Protein AF-A0A3E1EJY4-F1 (afdb_monomer_lite)

Secondary structure (DSSP, 8-state):
--HHHHHHHHHHHHTSTTEEEEE--EEPPTT-SSPEEEEEEEES-GGGHHHHHHHHHHHHHHHSPTT---EEEEEEGGGS-TTT--GGGEEEEPPP-PPPTT--

Sequence (104 aa):
MSDVIADALGQVVAQVPGICEAYIPQCFIEGDTEARQVLVIGVETKEKIPEIMPDLMGKMRLALPGGVLMDILPYASVDLPNEARVAKCHIFGAPVKSKPWWKF

Radius of gyration: 14.59 Å; chains: 1; bounding box: 47×26×30 Å

pLDDT: mean 84.08, std 11.06, range [53.5, 95.5]

Structure (mmCIF, N/CA/C/O backbone):
data_AF-A0A3E1EJY4-F1
#
_entry.id   AF-A0A3E1EJY4-F1
#
loop_
_atom_site.group_PDB
_atom_site.id
_atom_site.type_symbol
_atom_site.label_atom_id
_atom_site.label_alt_id
_atom_site.label_comp_id
_atom_site.label_asym_id
_atom_site.label_entity_id
_atom_site.label_seq_id
_atom_site.pdbx_PDB_ins_code
_atom_site.Cartn_x
_atom_site.Cartn_y
_atom_site.Cartn_z
_atom_site.occupancy
_atom_site.B_iso_or_equiv
_atom_site.auth_seq_id
_atom_site.auth_comp_id
_atom_site.auth_asym_id
_atom_site.auth_atom_id
_atom_site.pdbx_PDB_model_num
ATOM 1 N N . MET A 1 1 ? 8.411 -6.627 -12.303 1.00 57.19 1 MET A N 1
ATOM 2 C CA . MET A 1 1 ? 8.098 -7.344 -11.050 1.00 57.19 1 MET A CA 1
ATOM 3 C C . MET A 1 1 ? 7.453 -8.663 -11.412 1.00 57.19 1 MET A C 1
ATOM 5 O O . MET A 1 1 ? 6.668 -8.659 -12.350 1.00 57.19 1 MET A O 1
ATOM 9 N N . SER A 1 2 ? 7.788 -9.768 -10.745 1.00 65.19 2 SER A N 1
ATOM 10 C CA . SER A 1 2 ? 6.988 -10.985 -10.902 1.00 65.19 2 SER A CA 1
ATOM 11 C C . SER A 1 2 ? 5.650 -10.799 -10.187 1.00 65.19 2 SER A C 1
ATOM 13 O O . SER A 1 2 ? 5.618 -10.191 -9.114 1.00 65.19 2 SER A O 1
ATOM 15 N N . ASP A 1 3 ? 4.570 -11.343 -10.747 1.00 74.62 3 ASP A N 1
ATOM 16 C CA . ASP A 1 3 ? 3.231 -11.311 -10.132 1.00 74.62 3 ASP A CA 1
ATOM 17 C C . ASP A 1 3 ? 3.259 -11.844 -8.686 1.00 74.62 3 ASP A C 1
ATOM 19 O O . ASP A 1 3 ? 2.593 -11.321 -7.801 1.00 74.62 3 ASP A O 1
ATOM 23 N N . VAL A 1 4 ? 4.178 -12.774 -8.407 1.00 79.88 4 VAL A N 1
ATOM 24 C CA . VAL A 1 4 ? 4.451 -13.339 -7.077 1.00 79.88 4 VAL A CA 1
ATOM 25 C C . VAL A 1 4 ? 4.790 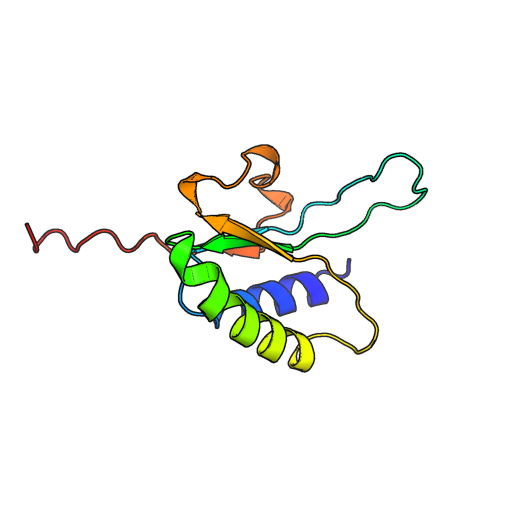-12.278 -6.019 1.00 79.88 4 VAL A C 1
ATOM 27 O O . VAL A 1 4 ? 4.343 -12.390 -4.881 1.00 79.88 4 VAL A O 1
ATOM 30 N N . ILE A 1 5 ? 5.583 -11.252 -6.355 1.00 82.06 5 ILE A N 1
ATOM 31 C CA . ILE A 1 5 ? 5.947 -10.202 -5.387 1.00 82.06 5 ILE A CA 1
ATOM 32 C C . ILE A 1 5 ? 4.757 -9.270 -5.141 1.00 82.06 5 ILE A C 1
ATOM 34 O O . ILE A 1 5 ? 4.526 -8.877 -3.999 1.00 82.06 5 ILE A O 1
ATOM 38 N N . ALA A 1 6 ? 3.990 -8.937 -6.182 1.00 83.88 6 ALA A N 1
ATOM 39 C CA . ALA A 1 6 ? 2.795 -8.108 -6.043 1.00 83.88 6 ALA A CA 1
ATOM 40 C C . ALA A 1 6 ? 1.729 -8.804 -5.179 1.00 83.88 6 ALA A C 1
ATOM 42 O O . ALA A 1 6 ? 1.174 -8.176 -4.278 1.00 83.88 6 ALA A O 1
ATOM 43 N N . ASP A 1 7 ? 1.522 -10.107 -5.377 1.00 86.50 7 ASP A N 1
ATOM 44 C CA . ASP A 1 7 ? 0.605 -10.918 -4.572 1.00 86.50 7 ASP A CA 1
ATOM 45 C C . ASP A 1 7 ? 1.061 -11.018 -3.112 1.00 86.50 7 ASP A C 1
ATOM 47 O O . ASP A 1 7 ? 0.259 -10.833 -2.193 1.00 86.50 7 ASP A O 1
ATOM 51 N N . ALA A 1 8 ? 2.357 -11.254 -2.875 1.00 88.81 8 ALA A N 1
ATOM 52 C CA . ALA A 1 8 ? 2.918 -11.291 -1.526 1.00 88.81 8 ALA A CA 1
ATOM 53 C C . ALA A 1 8 ? 2.733 -9.947 -0.803 1.00 88.81 8 ALA A C 1
ATOM 55 O O . ALA A 1 8 ? 2.331 -9.913 0.361 1.00 88.81 8 ALA A O 1
ATOM 56 N N . LEU A 1 9 ? 2.967 -8.832 -1.500 1.00 90.62 9 LEU A N 1
ATOM 57 C CA . LEU A 1 9 ? 2.724 -7.493 -0.968 1.00 90.62 9 LEU A CA 1
ATOM 58 C C . LEU A 1 9 ? 1.244 -7.272 -0.665 1.00 90.62 9 LEU A C 1
ATOM 60 O O . LEU A 1 9 ? 0.931 -6.813 0.431 1.00 90.62 9 LEU A O 1
ATOM 64 N N . GLY A 1 10 ? 0.349 -7.658 -1.578 1.00 90.88 10 GLY A N 1
ATOM 65 C CA . GLY A 1 10 ? -1.102 -7.610 -1.388 1.00 90.88 10 GLY A CA 1
ATOM 66 C C . GLY A 1 10 ? -1.551 -8.363 -0.132 1.00 90.88 10 GLY A C 1
ATOM 67 O O . GLY A 1 10 ? -2.323 -7.843 0.675 1.00 90.88 10 GLY A O 1
ATOM 68 N N . GLN A 1 11 ? -1.006 -9.559 0.097 1.00 91.62 11 GLN A N 1
ATOM 69 C CA . GLN A 1 11 ? -1.286 -10.344 1.301 1.00 91.62 11 GLN A CA 1
ATOM 70 C C . GLN A 1 11 ? -0.744 -9.697 2.576 1.00 91.62 11 GLN A C 1
ATOM 72 O O . GLN A 1 11 ? -1.412 -9.745 3.609 1.00 91.62 11 GLN A O 1
ATOM 77 N N . VAL A 1 12 ? 0.448 -9.101 2.525 1.00 93.38 12 VAL A N 1
ATOM 78 C CA . VAL A 1 12 ? 1.040 -8.410 3.675 1.00 93.38 12 VAL A CA 1
ATOM 79 C C . VAL A 1 12 ? 0.206 -7.195 4.059 1.00 93.38 12 VAL A C 1
ATOM 81 O O . VAL A 1 12 ? -0.175 -7.076 5.223 1.00 93.38 12 VAL A O 1
ATOM 84 N N . VAL A 1 13 ? -0.119 -6.319 3.103 1.00 94.38 13 VAL A N 1
ATOM 85 C CA . VAL A 1 13 ? -0.891 -5.100 3.393 1.00 94.38 13 VAL A CA 1
ATOM 86 C C . VAL A 1 13 ? -2.300 -5.429 3.889 1.00 94.38 13 VAL A C 1
ATOM 88 O O . VAL A 1 13 ? -2.791 -4.763 4.795 1.00 94.38 13 VAL A O 1
ATOM 91 N N . ALA A 1 14 ? -2.914 -6.511 3.394 1.00 92.25 14 ALA A N 1
ATOM 92 C CA . ALA A 1 14 ? -4.221 -6.977 3.860 1.00 92.25 14 ALA A CA 1
ATOM 93 C C . ALA A 1 14 ? -4.232 -7.420 5.334 1.00 92.25 14 ALA A C 1
ATOM 95 O O . ALA A 1 14 ? -5.283 -7.417 5.976 1.00 92.25 14 ALA A O 1
ATOM 96 N N . GLN A 1 15 ? -3.076 -7.806 5.880 1.00 92.50 15 GLN A N 1
ATOM 97 C CA . GLN A 1 15 ? -2.925 -8.250 7.268 1.00 92.50 15 GLN A CA 1
ATOM 98 C C . GLN A 1 15 ? -2.568 -7.117 8.236 1.00 92.50 15 GLN A C 1
ATOM 100 O O . GLN A 1 15 ? -2.405 -7.378 9.429 1.00 92.50 15 GLN A O 1
ATOM 105 N N . VAL A 1 16 ? -2.412 -5.883 7.750 1.00 93.00 16 VAL A N 1
ATOM 106 C CA . VAL A 1 16 ? -2.091 -4.717 8.578 1.00 93.00 16 VAL A CA 1
ATOM 107 C C . VAL A 1 16 ? -3.365 -3.895 8.794 1.00 93.00 16 VAL A C 1
ATOM 109 O O . VAL A 1 16 ? -3.843 -3.232 7.868 1.00 93.00 16 VAL A O 1
ATOM 112 N N . PRO A 1 17 ? -3.957 -3.922 10.004 1.00 91.25 17 PRO A N 1
ATOM 113 C CA . PRO A 1 17 ? -5.157 -3.151 10.293 1.00 91.25 17 PRO A CA 1
ATOM 114 C C . PRO A 1 17 ? -4.937 -1.652 10.072 1.00 91.25 17 PRO A C 1
ATOM 116 O O . PRO A 1 17 ? -3.943 -1.085 10.511 1.00 91.25 17 PRO A O 1
ATOM 119 N N . GLY A 1 18 ? -5.903 -0.995 9.428 1.00 90.31 18 GLY A N 1
ATOM 120 C CA . GLY A 1 18 ? -5.870 0.450 9.186 1.00 90.31 18 GLY A CA 1
ATOM 121 C C . GLY A 1 18 ? -5.371 0.858 7.799 1.00 90.31 18 GLY A C 1
ATOM 122 O O . GLY A 1 18 ? -5.567 2.016 7.433 1.00 90.31 18 GLY A O 1
ATOM 123 N N . ILE A 1 19 ? -4.820 -0.073 7.009 1.00 94.19 19 ILE A N 1
ATOM 124 C CA . ILE A 1 19 ? -4.646 0.112 5.563 1.00 94.19 19 ILE A CA 1
ATOM 125 C C . ILE A 1 19 ? -6.002 -0.104 4.880 1.00 94.19 19 ILE A C 1
ATOM 127 O O . ILE A 1 19 ? -6.691 -1.095 5.125 1.00 94.19 19 ILE A O 1
ATOM 131 N N . CYS A 1 20 ? -6.399 0.844 4.039 1.00 93.44 20 CYS A N 1
ATOM 132 C CA . CYS A 1 20 ? -7.659 0.836 3.299 1.00 93.44 20 CYS A CA 1
ATOM 133 C C . CYS A 1 20 ? -7.454 0.513 1.821 1.00 93.44 20 CYS A C 1
ATOM 135 O O . CYS A 1 20 ? -8.294 -0.144 1.219 1.00 93.44 20 CYS A O 1
ATOM 137 N N . GLU A 1 21 ? -6.351 0.962 1.236 1.00 93.56 21 GLU A N 1
ATOM 138 C CA . GLU A 1 21 ? -6.013 0.725 -0.166 1.00 93.56 21 GLU A CA 1
ATOM 139 C C . GLU A 1 21 ? -4.491 0.686 -0.334 1.00 93.56 21 GLU A C 1
ATOM 141 O O . GLU A 1 21 ? -3.766 1.297 0.453 1.00 93.56 21 GLU A O 1
ATOM 146 N N . ALA A 1 22 ? -3.989 -0.038 -1.332 1.00 94.12 22 ALA A N 1
ATOM 147 C CA . ALA A 1 22 ? -2.570 -0.058 -1.664 1.00 94.12 22 ALA A CA 1
ATOM 148 C C . ALA A 1 22 ? -2.318 -0.276 -3.161 1.00 94.12 22 ALA A C 1
ATOM 150 O O . ALA A 1 22 ? -3.043 -1.013 -3.842 1.00 94.12 22 ALA A O 1
ATOM 151 N N . TYR A 1 23 ? -1.245 0.349 -3.646 1.00 93.19 23 TYR A N 1
ATOM 152 C CA . TYR A 1 23 ? -0.858 0.379 -5.052 1.00 93.19 23 TYR A CA 1
ATOM 153 C C . TYR A 1 23 ? 0.661 0.257 -5.219 1.00 93.19 23 TYR A C 1
ATOM 155 O O . TYR A 1 23 ? 1.417 0.713 -4.362 1.00 93.19 23 TYR A O 1
ATOM 163 N N . ILE A 1 24 ? 1.111 -0.301 -6.346 1.00 90.50 24 ILE A N 1
ATOM 164 C CA . ILE A 1 24 ? 2.532 -0.375 -6.726 1.00 90.50 24 ILE A CA 1
ATOM 165 C C . ILE A 1 24 ? 2.762 0.296 -8.092 1.00 90.50 24 ILE A C 1
ATOM 167 O O . ILE A 1 24 ? 2.921 -0.396 -9.104 1.00 90.50 24 ILE A O 1
ATOM 171 N N . PRO A 1 25 ? 2.747 1.637 -8.174 1.00 87.06 25 PRO A N 1
ATOM 172 C CA . PRO A 1 25 ? 3.131 2.332 -9.395 1.00 87.06 25 PRO A CA 1
ATOM 173 C C . PRO A 1 25 ? 4.621 2.143 -9.727 1.00 87.06 25 PRO A C 1
ATOM 175 O O . PRO A 1 25 ? 5.466 1.908 -8.857 1.00 87.06 25 PRO A O 1
ATOM 178 N N . GLN A 1 26 ? 4.941 2.279 -11.015 1.00 82.00 26 GLN A N 1
ATOM 179 C CA . GLN A 1 26 ? 6.313 2.467 -11.485 1.00 82.00 26 GLN A CA 1
ATOM 180 C C . GLN A 1 26 ? 6.602 3.963 -11.568 1.00 82.00 26 GLN A C 1
ATOM 182 O O . GLN A 1 26 ? 5.889 4.699 -12.249 1.00 82.00 26 GLN A O 1
ATOM 187 N N . CYS A 1 27 ? 7.649 4.403 -10.882 1.00 75.31 27 CYS A N 1
ATOM 188 C CA . CYS A 1 27 ? 8.076 5.791 -10.847 1.00 75.31 27 CYS A CA 1
ATOM 189 C C . CYS A 1 27 ? 9.421 5.928 -11.563 1.00 75.31 27 CYS A C 1
ATOM 191 O O . CYS A 1 27 ? 10.360 5.179 -11.292 1.00 75.31 27 CYS A O 1
ATOM 193 N N . PHE A 1 28 ? 9.519 6.904 -12.461 1.00 74.94 28 PHE A N 1
ATOM 194 C CA . PHE A 1 28 ? 10.785 7.314 -13.059 1.00 74.94 28 PHE A CA 1
ATOM 195 C C . PHE A 1 28 ? 11.310 8.511 -12.276 1.00 74.94 28 PHE A C 1
ATOM 197 O O . PHE A 1 28 ? 10.616 9.520 -12.150 1.00 74.94 28 PHE A O 1
ATOM 204 N N . ILE A 1 29 ? 12.511 8.383 -11.722 1.00 70.56 29 ILE A N 1
ATOM 205 C CA . ILE A 1 29 ? 13.200 9.489 -11.062 1.00 70.56 29 ILE A CA 1
ATOM 206 C C . ILE A 1 29 ? 14.057 10.175 -12.123 1.00 70.56 29 ILE A C 1
ATOM 208 O O . ILE A 1 29 ? 14.763 9.507 -12.877 1.00 70.56 29 ILE A O 1
ATOM 212 N N . GLU A 1 30 ? 13.975 11.502 -12.212 1.00 73.31 30 GLU A N 1
ATOM 213 C CA . GLU A 1 30 ? 14.781 12.269 -13.161 1.00 73.31 30 GLU A CA 1
ATOM 214 C C . GLU A 1 30 ? 16.276 11.997 -12.925 1.00 73.31 30 GLU A C 1
ATOM 216 O O . GLU A 1 30 ? 16.784 12.158 -11.816 1.00 73.31 30 GLU A O 1
ATOM 221 N N . GLY A 1 31 ? 16.966 11.542 -13.974 1.00 75.31 31 GLY A N 1
ATOM 222 C CA . GLY A 1 31 ? 18.375 11.147 -13.915 1.00 75.31 31 GLY A CA 1
ATOM 223 C C . GLY A 1 31 ? 18.632 9.665 -13.618 1.00 75.31 31 GLY A C 1
ATOM 224 O O . GLY A 1 31 ? 19.780 9.241 -13.723 1.00 75.31 31 GLY A O 1
ATOM 225 N N . ASP A 1 32 ? 17.605 8.870 -13.306 1.00 74.62 32 ASP A N 1
ATOM 226 C CA . ASP A 1 32 ? 17.725 7.419 -13.131 1.00 74.62 32 ASP A CA 1
ATOM 227 C C . ASP A 1 32 ? 17.388 6.696 -14.447 1.00 74.62 32 ASP A C 1
ATOM 229 O O . ASP A 1 32 ? 16.444 7.059 -15.153 1.00 74.62 32 ASP A O 1
ATOM 233 N N . THR A 1 33 ? 18.163 5.672 -14.811 1.00 74.81 33 THR A N 1
ATOM 234 C CA . THR A 1 33 ? 17.944 4.921 -16.064 1.00 74.81 33 THR A CA 1
ATOM 235 C C . THR A 1 33 ? 16.875 3.839 -15.934 1.00 74.81 33 THR A C 1
ATOM 237 O O . THR A 1 33 ? 16.396 3.328 -16.946 1.00 74.81 33 THR A O 1
ATOM 240 N N . GLU A 1 34 ? 16.498 3.485 -14.704 1.00 76.25 34 GLU A N 1
ATOM 241 C CA . GLU A 1 34 ? 15.541 2.420 -14.408 1.00 76.25 34 GLU A CA 1
ATOM 242 C C . GLU A 1 34 ? 14.339 2.945 -13.615 1.00 76.25 34 GLU A C 1
ATOM 244 O O . GLU A 1 34 ? 14.464 3.793 -12.730 1.00 76.25 34 GLU A O 1
ATOM 249 N N . ALA A 1 35 ? 13.152 2.419 -13.927 1.00 74.06 35 ALA A N 1
ATOM 250 C CA . ALA A 1 35 ? 11.949 2.700 -13.157 1.00 74.06 35 ALA A CA 1
ATOM 251 C C . ALA A 1 35 ? 12.036 2.024 -11.786 1.00 74.06 35 ALA A C 1
ATOM 253 O O . ALA A 1 35 ? 12.266 0.815 -11.691 1.00 74.06 35 ALA A O 1
ATOM 254 N N . ARG A 1 36 ? 11.773 2.782 -10.722 1.00 79.50 36 ARG A N 1
ATOM 255 C CA . ARG A 1 36 ? 11.668 2.245 -9.364 1.00 79.50 36 ARG A CA 1
ATOM 256 C C . ARG A 1 36 ? 10.229 1.903 -9.035 1.00 79.50 36 ARG A C 1
ATOM 258 O O . ARG A 1 36 ? 9.291 2.538 -9.513 1.00 79.50 36 ARG A O 1
ATOM 265 N N . GLN A 1 37 ? 10.057 0.884 -8.206 1.00 83.00 37 GLN A N 1
ATOM 266 C CA . GLN A 1 37 ? 8.745 0.491 -7.711 1.00 83.00 37 GLN A CA 1
ATOM 267 C C . GLN A 1 37 ? 8.567 1.007 -6.293 1.00 83.00 37 GLN A C 1
ATOM 269 O O . GLN A 1 37 ? 9.438 0.823 -5.444 1.00 83.00 37 GLN A O 1
ATOM 274 N N . VAL A 1 38 ? 7.426 1.640 -6.056 1.00 88.31 38 VAL A N 1
ATOM 275 C CA . VAL A 1 38 ? 7.088 2.251 -4.774 1.00 88.31 38 VAL A CA 1
ATOM 276 C C . VAL A 1 38 ? 5.770 1.660 -4.306 1.00 88.31 38 VAL A C 1
ATOM 278 O O . VAL A 1 38 ? 4.848 1.509 -5.102 1.00 88.31 3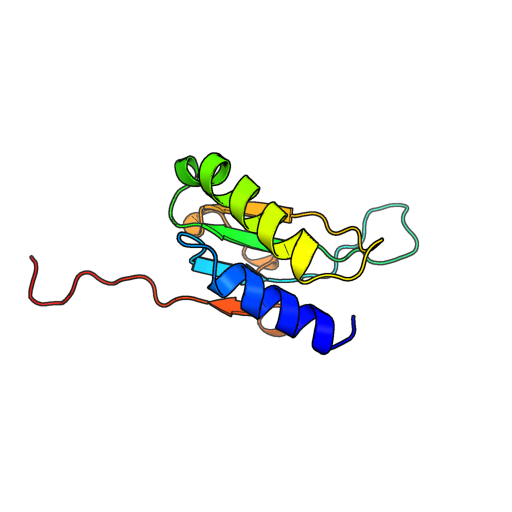8 VAL A O 1
ATOM 281 N N . LEU A 1 39 ? 5.673 1.324 -3.025 1.00 92.44 39 LEU A N 1
ATOM 282 C CA . LEU A 1 39 ? 4.427 0.908 -2.403 1.00 92.44 39 LEU A CA 1
ATOM 283 C C . LEU A 1 39 ? 3.706 2.143 -1.864 1.00 92.44 39 LEU A C 1
ATOM 285 O O . LEU A 1 39 ? 4.128 2.739 -0.876 1.00 92.44 39 LEU A O 1
ATOM 289 N N . VAL A 1 40 ? 2.600 2.518 -2.491 1.00 93.75 40 VAL A N 1
ATOM 290 C CA . VAL A 1 40 ? 1.733 3.595 -2.009 1.00 93.75 40 VAL A CA 1
ATOM 291 C C . VAL A 1 40 ? 0.612 2.973 -1.190 1.00 93.75 40 VAL A C 1
ATOM 293 O O . VAL A 1 40 ? -0.125 2.135 -1.706 1.00 93.75 40 VAL A O 1
ATOM 296 N N . ILE A 1 41 ? 0.467 3.378 0.072 1.00 95.25 41 ILE A N 1
ATOM 297 C CA . ILE A 1 41 ? -0.602 2.889 0.953 1.00 95.25 41 ILE A CA 1
ATOM 298 C C . ILE A 1 41 ? -1.520 4.034 1.372 1.00 95.25 41 ILE A C 1
ATOM 300 O O . ILE A 1 41 ? -1.066 5.100 1.785 1.00 95.25 41 ILE A O 1
ATOM 304 N N . GLY A 1 42 ? -2.823 3.795 1.280 1.00 94.88 42 GLY A N 1
ATOM 305 C CA . GLY A 1 42 ? -3.859 4.643 1.848 1.00 94.88 42 GLY A CA 1
ATOM 306 C C . GLY A 1 42 ? -4.293 4.083 3.195 1.00 94.88 42 GLY A C 1
ATOM 307 O O . GLY A 1 42 ? -4.741 2.939 3.274 1.00 94.88 42 GLY A O 1
ATOM 308 N N . VAL A 1 43 ? -4.176 4.881 4.250 1.00 94.56 43 VAL A N 1
ATOM 309 C CA . VAL A 1 43 ? -4.634 4.551 5.604 1.00 94.56 43 VAL A CA 1
ATOM 310 C C . VAL A 1 43 ? -5.880 5.350 5.974 1.00 94.56 43 VAL A C 1
ATOM 312 O O . VAL A 1 43 ? -6.177 6.372 5.359 1.00 94.56 43 VAL A O 1
ATOM 315 N N . GLU A 1 44 ? -6.611 4.905 6.994 1.00 90.88 44 GLU A N 1
ATOM 316 C CA . GLU A 1 44 ? -7.856 5.562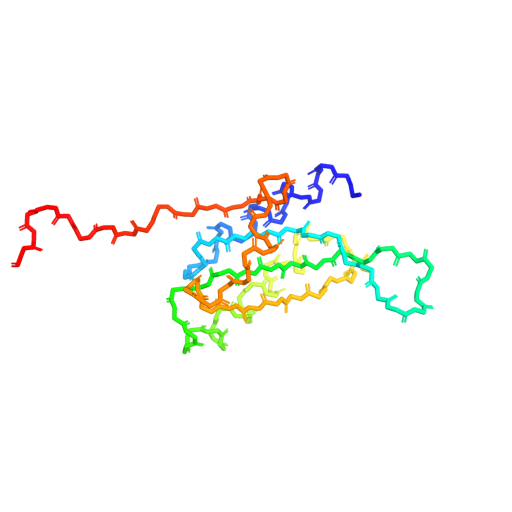 7.420 1.00 90.88 44 GLU A CA 1
ATOM 317 C C . GLU A 1 44 ? -7.644 7.034 7.809 1.00 90.88 44 GLU A C 1
ATOM 319 O O . GLU A 1 44 ? -8.373 7.909 7.345 1.00 90.88 44 GLU A O 1
ATOM 324 N N . THR A 1 45 ? -6.629 7.313 8.632 1.00 91.31 45 THR A N 1
ATOM 325 C CA . THR A 1 45 ? -6.259 8.677 9.026 1.00 91.31 45 THR A CA 1
ATOM 326 C C . THR A 1 45 ? -4.744 8.822 9.127 1.00 91.31 45 THR A C 1
ATOM 328 O O . THR A 1 45 ? -4.023 7.856 9.394 1.00 91.31 45 THR A O 1
ATOM 331 N N . LYS A 1 46 ? -4.245 10.045 8.931 1.00 93.12 46 LYS A N 1
ATOM 332 C CA . LYS A 1 46 ? -2.807 10.346 8.935 1.00 93.12 46 LYS A CA 1
ATOM 333 C C . LYS A 1 46 ? -2.146 10.036 10.283 1.00 93.12 46 LYS A C 1
ATOM 335 O O . LYS A 1 46 ? -0.985 9.641 10.330 1.00 93.12 46 LYS A O 1
ATOM 340 N N . GLU A 1 47 ? -2.891 10.163 11.376 1.00 95.06 47 GLU A N 1
ATOM 341 C CA . GLU A 1 47 ? -2.419 9.944 12.747 1.00 95.06 47 GLU A CA 1
ATOM 342 C C . GLU A 1 47 ? -2.085 8.475 13.022 1.00 95.06 47 GLU A C 1
ATOM 344 O O . GLU A 1 47 ? -1.288 8.194 13.911 1.00 95.06 47 GLU A O 1
ATOM 349 N N . LYS A 1 48 ? -2.653 7.537 12.249 1.00 91.62 48 LYS A N 1
ATOM 350 C CA . LYS A 1 48 ? -2.374 6.101 12.383 1.00 91.62 48 LYS A CA 1
ATOM 351 C C . LYS A 1 48 ? -1.088 5.659 11.689 1.00 91.62 48 LYS A C 1
ATOM 353 O O . LYS A 1 48 ? -0.611 4.558 11.950 1.00 91.62 48 LYS A O 1
AT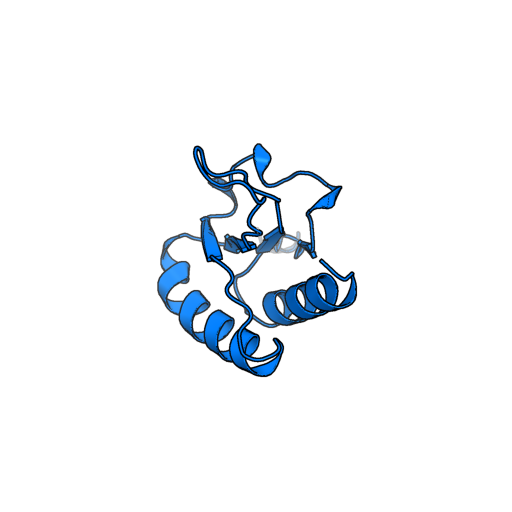OM 358 N N . ILE A 1 49 ? -0.500 6.491 10.825 1.00 94.44 49 ILE A N 1
ATOM 359 C CA . ILE A 1 49 ? 0.709 6.134 10.063 1.00 94.44 49 ILE A CA 1
ATOM 360 C C . ILE A 1 49 ? 1.855 5.667 10.983 1.00 94.44 49 ILE A C 1
ATOM 362 O O . ILE A 1 49 ? 2.405 4.598 10.718 1.00 94.44 49 ILE A O 1
ATOM 366 N N . PRO A 1 50 ? 2.212 6.372 12.078 1.00 95.19 50 PRO A N 1
ATOM 367 C CA . PRO A 1 50 ? 3.306 5.941 12.952 1.00 95.19 50 PRO A CA 1
ATOM 368 C C . PRO A 1 50 ? 3.080 4.578 13.623 1.00 95.19 50 PRO A C 1
ATOM 370 O O . PRO A 1 50 ? 4.052 3.904 13.949 1.00 95.19 50 PRO A O 1
ATOM 373 N N . GLU A 1 51 ? 1.824 4.168 13.822 1.00 94.00 51 GLU A N 1
ATOM 374 C CA . GLU A 1 51 ? 1.456 2.867 14.396 1.00 94.00 51 GLU A CA 1
ATOM 375 C C . GLU A 1 51 ? 1.472 1.752 13.338 1.00 94.00 51 GLU A C 1
ATOM 377 O O . GLU A 1 51 ? 1.977 0.659 13.585 1.00 94.00 51 GLU A O 1
ATOM 382 N N . ILE A 1 52 ? 0.964 2.046 12.139 1.00 94.56 52 ILE A N 1
ATOM 383 C CA . ILE A 1 52 ? 0.848 1.098 11.022 1.00 94.56 52 ILE A CA 1
ATOM 384 C C . ILE A 1 52 ? 2.221 0.737 10.444 1.00 94.56 52 ILE A C 1
ATOM 386 O O . ILE A 1 52 ? 2.476 -0.419 10.105 1.00 94.56 52 ILE A O 1
ATOM 390 N N . MET A 1 53 ? 3.118 1.719 10.320 1.00 95.50 53 MET A N 1
ATOM 391 C CA . MET A 1 53 ? 4.388 1.540 9.611 1.00 95.50 53 MET A CA 1
ATOM 392 C C . MET A 1 53 ? 5.313 0.480 10.238 1.00 95.50 53 MET A C 1
ATOM 394 O O . MET A 1 53 ? 5.833 -0.345 9.484 1.00 95.50 53 MET A O 1
ATOM 398 N N . PRO A 1 54 ? 5.534 0.430 11.568 1.00 94.81 54 PRO A N 1
ATOM 399 C CA . PRO A 1 54 ? 6.335 -0.625 12.191 1.00 94.81 54 PRO A CA 1
ATOM 400 C C . PRO A 1 54 ? 5.792 -2.034 11.938 1.00 94.81 54 PRO A C 1
ATOM 402 O O . PRO A 1 54 ? 6.572 -2.939 11.638 1.00 94.81 54 PRO A O 1
ATOM 405 N N . ASP A 1 55 ? 4.471 -2.214 12.021 1.00 94.56 55 ASP A N 1
ATOM 406 C CA . ASP A 1 55 ? 3.822 -3.505 11.787 1.00 94.56 55 ASP A CA 1
ATOM 407 C C . ASP A 1 55 ? 3.949 -3.938 10.319 1.00 94.56 55 ASP A C 1
ATOM 409 O O . ASP A 1 55 ? 4.382 -5.056 10.027 1.00 94.56 55 ASP A O 1
ATOM 413 N N . LEU A 1 56 ? 3.681 -3.018 9.385 1.00 94.75 56 LEU A N 1
ATOM 414 C CA . LEU A 1 56 ? 3.866 -3.252 7.954 1.00 94.75 56 LEU A CA 1
ATOM 415 C C . LEU A 1 56 ? 5.313 -3.638 7.629 1.00 94.75 56 LEU A C 1
ATOM 417 O O . LEU A 1 56 ? 5.547 -4.665 6.993 1.00 94.75 56 LEU A O 1
ATOM 421 N N . MET A 1 57 ? 6.292 -2.862 8.102 1.00 92.56 57 MET A N 1
ATOM 422 C CA . MET A 1 57 ? 7.711 -3.154 7.879 1.00 92.56 57 MET A CA 1
ATOM 423 C C . MET A 1 57 ? 8.120 -4.503 8.481 1.00 92.56 57 MET A C 1
ATOM 425 O O . MET A 1 57 ? 8.893 -5.241 7.867 1.00 92.56 57 MET A O 1
ATOM 429 N N . GLY A 1 58 ? 7.603 -4.840 9.666 1.00 92.06 58 GLY A N 1
ATOM 430 C CA . GLY A 1 58 ? 7.835 -6.130 10.312 1.00 92.06 58 GLY A CA 1
ATOM 431 C C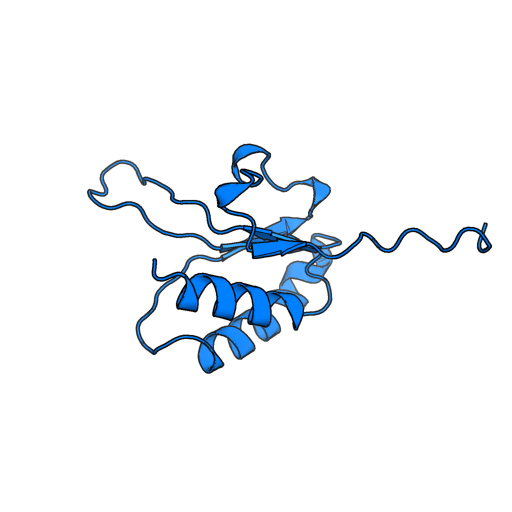 . GLY A 1 58 ? 7.349 -7.296 9.452 1.00 92.06 58 GLY A C 1
ATOM 432 O O . GLY A 1 58 ? 8.117 -8.220 9.183 1.00 92.06 58 GLY A O 1
ATOM 433 N N . LYS A 1 59 ? 6.111 -7.224 8.952 1.00 92.50 59 LYS A N 1
ATOM 434 C CA . LYS A 1 59 ? 5.539 -8.254 8.071 1.00 92.50 59 LYS A CA 1
ATOM 435 C C . LYS A 1 59 ? 6.238 -8.321 6.710 1.00 92.50 59 LYS A C 1
ATOM 437 O O . LYS A 1 59 ? 6.519 -9.415 6.225 1.00 92.50 59 LYS A O 1
ATOM 442 N N . MET A 1 60 ? 6.588 -7.179 6.115 1.00 90.44 60 MET A N 1
ATOM 443 C CA . MET A 1 60 ? 7.304 -7.134 4.833 1.00 90.44 60 MET A CA 1
ATOM 444 C C . MET A 1 60 ? 8.663 -7.832 4.902 1.00 90.44 60 MET A C 1
ATOM 446 O O . MET A 1 60 ? 9.011 -8.565 3.981 1.00 90.44 60 MET A O 1
ATOM 450 N N . ARG A 1 61 ? 9.406 -7.673 6.005 1.00 89.00 61 ARG A N 1
ATOM 451 C CA . ARG A 1 61 ? 10.693 -8.363 6.211 1.00 89.00 61 ARG A CA 1
ATOM 452 C C . ARG A 1 61 ? 10.574 -9.887 6.240 1.00 89.00 61 ARG A C 1
ATOM 454 O O . ARG A 1 61 ? 11.556 -10.560 5.954 1.00 89.00 61 ARG A O 1
ATOM 461 N N . LEU A 1 62 ? 9.410 -10.420 6.613 1.00 87.75 62 LEU A N 1
ATOM 462 C CA . LEU A 1 62 ? 9.156 -11.862 6.650 1.00 87.75 62 LEU A CA 1
ATOM 463 C C . LEU A 1 62 ? 8.688 -12.404 5.296 1.00 87.75 62 LEU A C 1
ATOM 465 O O . LEU A 1 62 ? 8.980 -13.549 4.965 1.00 87.75 62 LEU A O 1
ATOM 469 N N . ALA A 1 63 ? 7.943 -11.598 4.538 1.00 86.56 63 ALA A N 1
ATOM 470 C CA . ALA A 1 63 ? 7.321 -12.020 3.286 1.00 86.56 63 ALA A CA 1
ATOM 471 C C . ALA A 1 63 ? 8.200 -11.789 2.049 1.00 86.56 6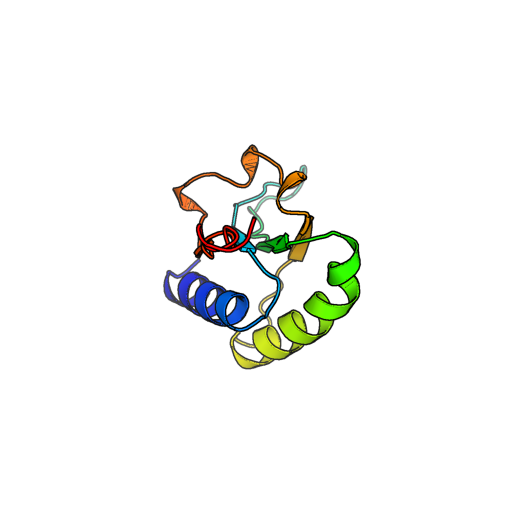3 ALA A C 1
ATOM 473 O O . ALA A 1 63 ? 8.057 -12.502 1.057 1.00 86.56 63 ALA A O 1
ATOM 474 N N . LEU A 1 64 ? 9.084 -10.789 2.081 1.00 83.31 64 LEU A N 1
ATOM 475 C CA . LEU A 1 64 ? 9.936 -10.453 0.945 1.00 83.31 64 LEU A CA 1
ATOM 476 C C . LEU A 1 64 ? 11.303 -11.145 1.024 1.00 83.31 64 LEU A C 1
ATOM 478 O O . LEU A 1 64 ? 11.868 -11.279 2.112 1.00 83.31 64 LEU A O 1
ATOM 482 N N . PRO A 1 65 ? 11.883 -11.532 -0.128 1.00 80.69 65 PRO A N 1
ATOM 483 C CA . PRO A 1 65 ? 13.263 -11.988 -0.175 1.00 80.69 65 PRO A CA 1
ATOM 484 C C . PRO A 1 65 ? 14.215 -10.897 0.334 1.00 80.69 65 PRO A C 1
ATOM 486 O O . PRO A 1 65 ? 14.016 -9.704 0.088 1.00 80.69 65 PRO A O 1
ATOM 489 N N . GLY A 1 66 ? 15.291 -11.309 1.006 1.00 80.88 66 GLY A N 1
ATOM 490 C CA . GLY A 1 66 ? 16.342 -10.387 1.433 1.00 80.88 66 GLY A CA 1
ATOM 491 C C . GLY A 1 66 ? 16.951 -9.628 0.248 1.00 80.88 66 GLY A C 1
ATOM 492 O O . GLY A 1 66 ? 17.169 -10.199 -0.818 1.00 80.88 66 GLY A O 1
ATOM 493 N N . GLY A 1 67 ? 17.229 -8.336 0.440 1.00 79.12 67 GLY A N 1
ATOM 494 C CA . GLY A 1 67 ? 17.825 -7.466 -0.582 1.00 79.12 67 GLY A CA 1
ATOM 495 C C . GLY A 1 67 ? 16.824 -6.731 -1.479 1.00 79.12 67 GLY A C 1
ATOM 496 O O . GLY A 1 67 ? 17.239 -5.857 -2.235 1.00 79.12 67 GLY A O 1
ATOM 497 N N . VAL A 1 68 ? 15.520 -7.016 -1.373 1.00 80.94 68 VAL A N 1
ATOM 498 C CA . VAL A 1 68 ? 14.487 -6.197 -2.026 1.00 80.94 68 VAL A CA 1
ATOM 499 C C . VAL A 1 68 ? 14.366 -4.864 -1.287 1.00 80.94 68 VAL A C 1
ATOM 501 O O . VAL A 1 68 ? 13.989 -4.823 -0.116 1.00 80.94 68 VAL A O 1
ATOM 504 N N . LEU A 1 69 ? 14.687 -3.774 -1.981 1.00 80.06 69 LEU A N 1
ATOM 505 C CA . LEU A 1 69 ? 14.478 -2.410 -1.504 1.00 80.06 69 LEU A CA 1
ATOM 506 C C . LEU A 1 69 ? 13.189 -1.871 -2.122 1.00 80.06 69 LEU A C 1
ATOM 508 O O . LEU A 1 69 ? 12.990 -1.960 -3.333 1.00 80.06 69 LEU A O 1
ATOM 512 N N . MET A 1 70 ? 12.313 -1.336 -1.280 1.00 85.00 70 MET A N 1
ATOM 513 C CA . MET A 1 70 ? 11.037 -0.769 -1.694 1.00 85.00 70 MET A CA 1
ATOM 514 C C . MET A 1 70 ? 10.725 0.439 -0.828 1.00 85.00 70 MET A C 1
ATOM 516 O O . MET A 1 70 ? 10.658 0.322 0.397 1.00 85.00 70 MET A O 1
ATOM 520 N N . ASP A 1 71 ? 10.514 1.578 -1.474 1.00 88.88 71 ASP A N 1
ATOM 521 C CA . ASP A 1 71 ? 10.037 2.772 -0.795 1.00 88.88 71 ASP A CA 1
ATOM 522 C C . ASP A 1 71 ? 8.546 2.620 -0.489 1.00 88.88 71 ASP A C 1
ATOM 524 O O . ASP A 1 71 ? 7.780 2.108 -1.309 1.00 88.88 71 ASP A O 1
ATOM 528 N N . ILE A 1 72 ? 8.135 3.056 0.702 1.00 91.88 72 ILE A N 1
ATOM 529 C CA . ILE A 1 72 ? 6.741 3.013 1.145 1.00 91.88 72 ILE A CA 1
ATOM 530 C C . ILE A 1 72 ? 6.271 4.444 1.365 1.00 91.88 72 ILE A C 1
ATOM 532 O O . ILE A 1 72 ? 6.849 5.171 2.173 1.00 91.88 72 ILE A O 1
ATOM 536 N N . LEU A 1 73 ? 5.207 4.834 0.669 1.00 93.25 73 LEU A N 1
ATOM 537 C CA . LEU A 1 73 ? 4.604 6.157 0.767 1.00 93.25 73 LEU A CA 1
ATOM 538 C C . LEU A 1 73 ? 3.211 6.053 1.400 1.00 93.25 73 LEU A C 1
ATOM 540 O O . LEU A 1 73 ? 2.250 5.680 0.719 1.00 93.25 73 LEU A O 1
ATOM 544 N N . PRO A 1 74 ? 3.088 6.355 2.704 1.00 94.88 74 PRO A N 1
ATOM 545 C CA . PRO A 1 74 ? 1.809 6.353 3.386 1.00 94.88 74 PRO A CA 1
ATOM 546 C C . PRO A 1 74 ? 1.080 7.689 3.232 1.00 94.88 74 PRO A C 1
ATOM 548 O O . PRO A 1 74 ? 1.637 8.758 3.482 1.00 94.88 74 PRO A O 1
ATOM 551 N N . TYR A 1 75 ? -0.205 7.609 2.909 1.00 94.69 75 TYR A N 1
ATOM 552 C CA . TYR A 1 75 ? -1.127 8.739 2.854 1.00 94.69 75 TYR A CA 1
ATOM 553 C C . TYR A 1 75 ? -2.378 8.410 3.654 1.00 94.69 75 TYR A C 1
ATOM 555 O O . TYR A 1 75 ? -2.776 7.248 3.731 1.00 94.69 75 TYR A O 1
ATOM 563 N N . ALA A 1 76 ? -3.057 9.421 4.195 1.00 93.69 76 ALA A N 1
ATOM 564 C CA . ALA A 1 76 ? -4.477 9.227 4.456 1.00 93.69 76 ALA A CA 1
ATOM 565 C C . ALA A 1 76 ? -5.156 8.921 3.111 1.00 93.69 76 ALA A C 1
ATOM 567 O O . ALA A 1 76 ? -4.815 9.532 2.102 1.00 93.69 76 ALA A O 1
ATOM 568 N N . SER A 1 77 ? -6.100 7.982 3.070 1.00 91.12 77 SER A N 1
ATOM 569 C CA . SER A 1 77 ? -6.754 7.566 1.820 1.00 91.12 77 SER A CA 1
ATOM 570 C C . SER A 1 77 ? -7.374 8.761 1.077 1.00 91.12 77 SER A C 1
ATOM 572 O O . SER A 1 77 ? -7.290 8.853 -0.144 1.00 91.12 77 SER A O 1
ATOM 574 N N . VAL A 1 78 ? -7.891 9.753 1.805 1.00 90.12 78 VAL A N 1
ATOM 575 C CA . VAL A 1 78 ? -8.415 11.002 1.221 1.00 90.12 78 VAL A CA 1
ATOM 576 C C . VAL A 1 78 ? -7.357 11.859 0.512 1.00 90.12 78 VAL A C 1
ATOM 578 O O . VAL A 1 78 ? -7.695 12.562 -0.433 1.00 90.12 78 VAL A O 1
ATOM 581 N N . ASP A 1 79 ? -6.092 11.758 0.924 1.00 92.31 79 ASP A N 1
ATOM 582 C CA . ASP A 1 79 ? -4.962 12.543 0.411 1.00 92.31 79 ASP A CA 1
ATOM 583 C C . ASP A 1 79 ? -4.117 11.764 -0.613 1.00 92.31 79 ASP A C 1
ATOM 585 O O . ASP A 1 79 ? -3.110 12.269 -1.111 1.00 92.31 79 ASP A O 1
ATOM 589 N N . LEU A 1 80 ? -4.485 10.511 -0.902 1.00 89.56 80 LEU A N 1
ATOM 590 C CA . LEU A 1 80 ? -3.733 9.646 -1.803 1.00 89.56 80 LEU A CA 1
ATOM 591 C C . LEU A 1 80 ? -3.818 10.191 -3.245 1.00 89.56 80 LEU A C 1
ATOM 593 O O . LEU A 1 80 ? -4.932 10.385 -3.746 1.00 89.56 80 LEU A O 1
ATOM 597 N N . PRO A 1 81 ? -2.678 10.427 -3.929 1.00 86.25 81 PRO A N 1
ATOM 598 C CA . PRO A 1 81 ? -2.668 10.997 -5.275 1.00 86.25 81 PRO A CA 1
ATOM 599 C C . PRO A 1 81 ? -3.484 10.160 -6.259 1.00 86.25 81 PRO A C 1
ATOM 601 O O . PRO A 1 81 ? -3.355 8.934 -6.308 1.00 86.25 81 PRO A O 1
ATOM 604 N N . ASN A 1 82 ? -4.299 10.808 -7.090 1.00 85.88 82 ASN A N 1
ATOM 605 C CA . ASN A 1 82 ? -5.130 10.099 -8.069 1.00 85.88 82 ASN A CA 1
ATOM 606 C C . ASN A 1 82 ? -4.282 9.326 -9.088 1.00 85.88 82 ASN A C 1
ATOM 608 O O . ASN A 1 82 ? -4.691 8.272 -9.566 1.00 85.88 82 ASN A O 1
ATOM 612 N N . GLU A 1 83 ? -3.075 9.811 -9.363 1.00 82.81 83 GLU A N 1
ATOM 613 C CA . GLU A 1 83 ? -2.079 9.187 -10.226 1.00 82.81 83 GLU A CA 1
ATOM 614 C C . GLU A 1 83 ? -1.568 7.853 -9.665 1.00 82.81 83 GLU A C 1
ATOM 616 O O . GLU A 1 83 ? -1.122 7.001 -10.428 1.00 82.81 83 GLU A O 1
ATOM 621 N N . ALA A 1 84 ? -1.661 7.631 -8.348 1.00 80.06 84 ALA A N 1
ATOM 622 C CA . ALA A 1 84 ? -1.358 6.335 -7.744 1.00 80.06 84 ALA A CA 1
ATOM 623 C C . ALA A 1 84 ? -2.510 5.330 -7.930 1.00 80.06 84 ALA A C 1
ATOM 625 O O . ALA A 1 84 ? -2.261 4.128 -8.037 1.00 80.06 84 ALA A O 1
ATOM 626 N N . ARG A 1 85 ? -3.762 5.803 -8.051 1.00 82.88 85 ARG A N 1
ATOM 627 C CA . ARG A 1 85 ? -4.972 4.978 -8.248 1.00 82.88 85 ARG A CA 1
ATOM 628 C C . ARG A 1 85 ? -5.157 4.487 -9.687 1.00 82.88 85 ARG A C 1
ATOM 630 O O . ARG A 1 85 ? -6.270 4.409 -10.207 1.00 82.88 85 ARG A O 1
ATOM 637 N N . VAL A 1 86 ? -4.073 4.135 -10.366 1.00 78.00 86 VAL A N 1
ATOM 638 C CA . VAL A 1 86 ? -4.157 3.514 -11.690 1.00 78.00 86 VAL A CA 1
ATOM 639 C C . VAL A 1 86 ? -4.549 2.050 -11.504 1.00 78.00 86 VAL A C 1
ATOM 641 O O . VAL A 1 86 ? -3.841 1.297 -10.843 1.00 78.00 86 VAL A O 1
ATOM 644 N N . ALA A 1 87 ? -5.661 1.623 -12.114 1.00 61.84 87 ALA A N 1
ATOM 645 C CA . ALA A 1 87 ? -6.268 0.301 -11.893 1.00 61.84 87 ALA A CA 1
ATOM 646 C C . ALA A 1 87 ? -5.301 -0.889 -12.062 1.00 61.84 87 ALA A C 1
ATOM 648 O O . ALA A 1 87 ? -5.448 -1.902 -11.388 1.00 61.84 87 ALA A O 1
ATOM 649 N N . LYS A 1 88 ? -4.282 -0.761 -12.924 1.00 72.56 88 LYS A N 1
ATOM 650 C CA . LYS A 1 88 ? -3.259 -1.800 -13.147 1.00 72.56 88 LYS A CA 1
ATOM 651 C C . LYS A 1 88 ? -2.206 -1.909 -12.033 1.00 72.56 88 LYS A C 1
ATOM 653 O O . LYS A 1 88 ? -1.396 -2.824 -12.076 1.00 72.56 88 LYS A O 1
ATOM 658 N N . CYS A 1 89 ? -2.197 -0.985 -11.075 1.00 81.00 89 CYS A N 1
ATOM 659 C CA . CYS A 1 89 ? -1.251 -0.948 -9.957 1.00 81.00 89 CYS A CA 1
ATOM 660 C C . CYS A 1 89 ? -1.901 -1.338 -8.621 1.00 81.00 89 CYS A C 1
ATOM 662 O O . CYS A 1 89 ? -1.195 -1.417 -7.623 1.00 81.00 89 CYS A O 1
ATOM 664 N N . HIS A 1 90 ? -3.222 -1.537 -8.582 1.00 88.19 90 HIS A N 1
ATOM 665 C CA . HIS A 1 90 ? -3.980 -1.826 -7.364 1.00 88.19 90 HIS A CA 1
ATOM 666 C C . HIS A 1 90 ? -3.713 -3.251 -6.870 1.00 88.19 90 HIS A C 1
ATOM 668 O O . HIS A 1 90 ? -3.999 -4.212 -7.581 1.00 88.19 90 HIS A O 1
ATOM 674 N N . ILE A 1 91 ? -3.194 -3.374 -5.647 1.00 90.00 91 ILE A N 1
ATOM 675 C CA . ILE A 1 91 ? -2.865 -4.670 -5.026 1.00 90.00 91 ILE A CA 1
ATOM 676 C C . ILE A 1 91 ? -3.759 -5.000 -3.828 1.00 90.00 91 ILE A C 1
ATOM 678 O O . ILE A 1 91 ? -3.818 -6.151 -3.400 1.00 90.00 91 ILE A O 1
ATOM 682 N N . PHE A 1 92 ? -4.451 -4.003 -3.270 1.00 89.25 92 PHE A N 1
ATOM 683 C CA . PHE A 1 92 ? -5.335 -4.187 -2.127 1.00 89.25 92 PHE A CA 1
ATOM 684 C C . PHE A 1 92 ? -6.341 -3.045 -1.997 1.00 89.25 92 PHE A C 1
ATOM 686 O O . PHE A 1 92 ? -5.961 -1.881 -2.080 1.00 89.25 92 PHE A O 1
ATOM 693 N N . GLY A 1 93 ? -7.591 -3.394 -1.685 1.00 84.62 93 GLY A N 1
ATOM 694 C CA . GLY A 1 93 ? -8.651 -2.456 -1.335 1.00 84.62 93 GLY A CA 1
ATOM 695 C C . GLY A 1 93 ? -9.605 -3.091 -0.328 1.00 84.62 93 GLY A C 1
ATOM 696 O O . GLY A 1 93 ? -10.281 -4.074 -0.635 1.00 84.62 93 GLY A O 1
ATOM 697 N N . ALA A 1 94 ? -9.662 -2.540 0.880 1.00 77.81 94 ALA A N 1
ATOM 698 C CA . ALA A 1 94 ? -10.660 -2.894 1.874 1.00 77.81 94 ALA A CA 1
ATOM 699 C C . ALA A 1 94 ? -11.940 -2.085 1.623 1.00 77.81 94 ALA A C 1
ATOM 701 O O . ALA A 1 94 ? -11.864 -0.881 1.363 1.00 77.81 94 ALA A O 1
ATOM 702 N N . PRO A 1 95 ? -13.135 -2.687 1.754 1.00 62.94 95 PRO A N 1
ATOM 703 C CA . PRO A 1 95 ? -14.357 -1.902 1.782 1.00 62.94 95 PRO A CA 1
ATOM 704 C C . PRO A 1 95 ? -14.264 -0.904 2.941 1.00 62.94 95 PRO A C 1
ATOM 706 O O . PRO A 1 95 ? -14.053 -1.299 4.093 1.00 62.94 95 PRO A O 1
ATOM 709 N N . VAL A 1 96 ? -14.422 0.391 2.641 1.00 58.62 96 VAL A N 1
ATOM 710 C CA . VAL A 1 96 ? -14.606 1.419 3.671 1.00 58.62 96 VAL A CA 1
ATOM 711 C C . VAL A 1 96 ? -15.739 0.921 4.558 1.00 58.62 96 VAL A C 1
ATOM 713 O O . VAL A 1 96 ? -16.819 0.618 4.048 1.00 58.62 96 VAL A O 1
ATOM 716 N N . LYS A 1 97 ? -15.493 0.766 5.865 1.00 58.06 97 LYS A N 1
ATOM 717 C CA . LYS A 1 97 ? -16.528 0.343 6.813 1.00 58.06 97 LYS A CA 1
ATOM 718 C C . LYS A 1 97 ? -17.618 1.416 6.836 1.00 58.06 97 LYS A C 1
ATOM 720 O O . LYS A 1 97 ? -17.584 2.323 7.662 1.00 58.06 97 LYS A O 1
ATOM 725 N N . SER A 1 98 ? -18.590 1.329 5.930 1.00 53.50 98 SER A N 1
ATOM 726 C CA . SER A 1 98 ? -19.819 2.101 6.025 1.00 53.50 98 SER A CA 1
ATOM 727 C C . SER A 1 98 ? -20.431 1.755 7.374 1.00 53.50 98 SER A C 1
ATOM 729 O O . SER A 1 98 ? -20.562 0.564 7.688 1.00 53.50 98 SER A O 1
ATOM 731 N N . LYS A 1 99 ? -20.783 2.763 8.184 1.00 59.28 99 LYS A N 1
ATOM 732 C CA . LYS A 1 99 ? -21.584 2.505 9.383 1.00 59.28 99 LYS A CA 1
ATOM 733 C C . LYS A 1 99 ? -22.761 1.630 8.950 1.00 59.28 99 LYS A C 1
ATOM 735 O O . LYS A 1 99 ? -23.404 1.954 7.949 1.00 59.28 99 LYS A O 1
ATOM 740 N N . PRO A 1 100 ? -23.002 0.500 9.625 1.00 64.50 100 PRO A N 1
ATOM 741 C CA . PRO A 1 100 ? -24.125 -0.329 9.256 1.00 64.50 100 PRO A CA 1
ATOM 742 C C . PRO A 1 100 ? -25.401 0.513 9.316 1.00 64.50 100 PRO A C 1
ATOM 744 O O . PRO A 1 100 ? -25.565 1.314 10.237 1.00 64.50 100 PRO A O 1
ATOM 747 N N . TRP A 1 101 ? -26.284 0.333 8.335 1.00 63.94 101 TRP A N 1
ATOM 748 C CA . TRP A 1 101 ? -27.478 1.159 8.102 1.00 63.94 101 TRP A CA 1
ATOM 749 C C . TRP A 1 101 ? -28.429 1.273 9.307 1.00 63.94 101 TRP A C 1
ATOM 751 O O . TRP A 1 101 ? -29.332 2.095 9.294 1.00 63.94 101 TRP A O 1
ATOM 761 N N . TRP A 1 102 ? -28.244 0.461 10.349 1.00 71.06 102 TRP A N 1
ATOM 762 C CA . TRP A 1 102 ? -29.022 0.474 11.589 1.00 71.06 102 TRP A CA 1
ATOM 763 C C . TRP A 1 102 ? -28.390 1.285 12.735 1.00 71.06 102 TRP A C 1
ATOM 765 O O . TRP A 1 102 ? -28.929 1.291 13.839 1.00 71.06 102 TRP A O 1
ATOM 775 N N . LYS A 1 103 ? -27.241 1.941 12.526 1.00 55.88 103 LYS A N 1
ATOM 776 C CA . LYS A 1 103 ? -26.620 2.849 13.505 1.00 55.88 103 LYS A CA 1
ATOM 777 C C . LYS A 1 103 ? -26.597 4.278 12.952 1.00 55.88 103 LYS A C 1
ATOM 779 O O . LYS A 1 103 ? -25.593 4.689 12.366 1.00 55.88 103 LYS A O 1
ATOM 784 N N . PHE A 1 104 ? -27.706 4.993 13.150 1.00 57.50 104 PHE A N 1
ATOM 785 C CA . PHE A 1 104 ? -27.793 6.453 13.028 1.00 57.50 104 PHE A CA 1
ATOM 786 C C . PHE A 1 104 ? -27.555 7.103 14.389 1.00 57.50 104 PHE A C 1
ATOM 788 O O . PHE A 1 104 ? -28.081 6.561 15.387 1.00 57.50 104 PHE A O 1
#

Foldseek 3Di:
DPVLVLQLLLVLLVPQPFFAWKFWDFDDDVPDPGTATAIETAGQDPVCCVVRVVSSVVSCVVSDDPPDDHHYHYDHNVPGDVVRVDVVGTSYHDPDPDPPPPPD